Protein AF-X1UX99-F1 (afdb_monomer)

Mean predicted aligned error: 5.6 Å

Foldseek 3Di:
DVVVVVVVCVVCVPDCCLLPVVVVVLVVVCVVVVPDPVRSVVVVVVCCVVCVPVVVVSVVVVVVVVVVD

Sequence (69 aa):
IISSIIQKQKQNPKYDYMTNEQIEIDKHIYEMYNLNKEDIEEVENWYFRRYPKLAKVIEEKIKEKNKGE

Organism: NCBI:txid412755

Structure (mmCIF, N/CA/C/O backbone):
data_AF-X1UX99-F1
#
_entry.id   AF-X1UX99-F1
#
loop_
_atom_site.group_PDB
_atom_site.id
_atom_site.type_symbol
_atom_site.label_atom_id
_atom_site.label_alt_id
_atom_site.label_comp_id
_atom_site.label_asym_id
_atom_site.label_entit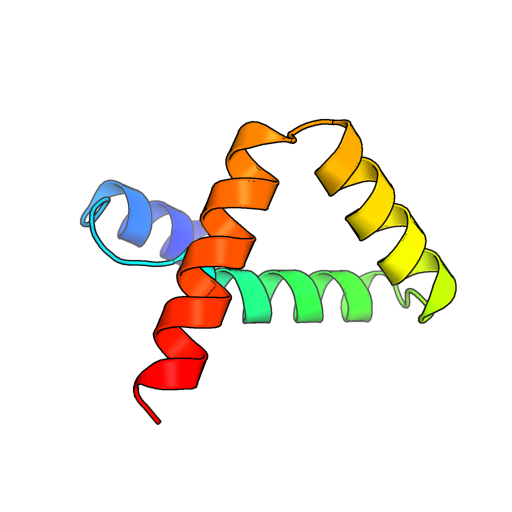y_id
_atom_site.label_seq_id
_atom_site.pdbx_PDB_ins_code
_atom_site.Cartn_x
_atom_site.Cartn_y
_atom_site.Cartn_z
_atom_site.occupancy
_atom_site.B_iso_or_equiv
_atom_site.auth_seq_id
_atom_site.auth_comp_id
_atom_site.auth_asym_id
_atom_site.auth_atom_id
_atom_site.pdbx_PDB_model_num
ATOM 1 N N . ILE A 1 1 ? 4.201 -16.163 3.638 1.00 71.50 1 ILE A N 1
ATOM 2 C CA . ILE A 1 1 ? 4.140 -14.823 4.277 1.00 71.50 1 ILE A CA 1
ATOM 3 C C . ILE A 1 1 ? 2.755 -14.205 4.089 1.00 71.50 1 ILE A C 1
ATOM 5 O O . ILE A 1 1 ? 2.049 -14.066 5.079 1.00 71.50 1 ILE A O 1
ATOM 9 N N . ILE A 1 2 ? 2.303 -13.986 2.848 1.00 73.69 2 ILE A N 1
ATOM 10 C CA . ILE A 1 2 ? 0.965 -13.434 2.543 1.00 73.69 2 ILE A CA 1
ATOM 11 C C . ILE A 1 2 ? -0.169 -14.207 3.236 1.00 73.69 2 ILE A C 1
ATOM 13 O O . ILE A 1 2 ? -0.993 -13.611 3.921 1.00 73.69 2 ILE A O 1
ATOM 17 N N . SER A 1 3 ? -0.166 -15.543 3.170 1.00 81.44 3 SER A N 1
ATOM 18 C CA . SER A 1 3 ? -1.193 -16.359 3.841 1.00 81.44 3 SER A CA 1
ATOM 19 C C . SER A 1 3 ? -1.251 -16.147 5.360 1.00 81.44 3 SER A C 1
ATOM 21 O O . SER A 1 3 ? -2.325 -16.241 5.940 1.00 81.44 3 SER A O 1
ATOM 23 N N . SER A 1 4 ? -0.124 -15.827 6.007 1.00 83.75 4 SER A N 1
ATOM 24 C CA . SER A 1 4 ? -0.063 -15.522 7.446 1.00 83.75 4 SER A CA 1
ATOM 25 C C . SER A 1 4 ? -0.639 -14.136 7.749 1.00 83.75 4 SER A C 1
ATOM 27 O O . SER A 1 4 ? -1.418 -13.984 8.686 1.00 83.75 4 SER A O 1
ATOM 29 N N . ILE A 1 5 ? -0.347 -13.141 6.906 1.00 81.38 5 ILE A N 1
ATOM 30 C CA . ILE A 1 5 ? -0.907 -11.786 7.022 1.00 81.38 5 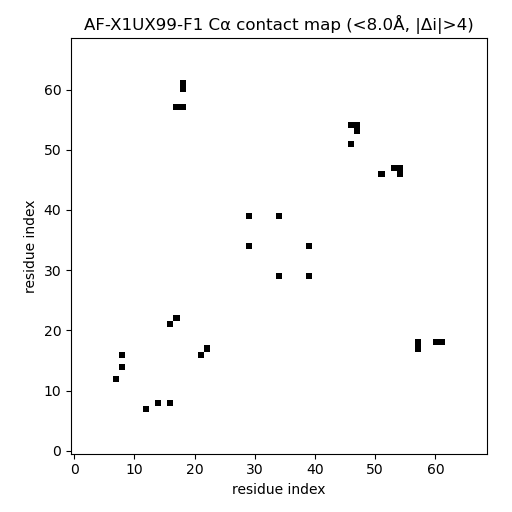ILE A CA 1
ATOM 31 C C . ILE A 1 5 ? -2.429 -11.815 6.833 1.00 81.38 5 ILE A C 1
ATOM 33 O O . ILE A 1 5 ? -3.157 -11.237 7.635 1.00 81.38 5 ILE A O 1
ATOM 37 N N . ILE A 1 6 ? -2.930 -12.584 5.861 1.00 83.69 6 ILE A N 1
ATOM 38 C CA . ILE A 1 6 ? -4.374 -12.774 5.651 1.00 83.69 6 ILE A CA 1
ATOM 39 C C . ILE A 1 6 ? -5.039 -13.409 6.883 1.00 83.69 6 ILE A C 1
ATOM 41 O O . ILE A 1 6 ? -6.139 -13.012 7.266 1.00 83.69 6 ILE A O 1
ATOM 45 N N . GLN A 1 7 ? -4.393 -14.386 7.527 1.00 89.75 7 GLN A N 1
ATOM 46 C CA . GLN A 1 7 ? -4.926 -14.979 8.760 1.00 89.75 7 GLN A CA 1
ATOM 47 C C . GLN A 1 7 ? -4.956 -13.967 9.910 1.00 89.75 7 GLN A C 1
ATOM 49 O O . GLN A 1 7 ? -5.963 -13.878 10.610 1.00 89.75 7 GLN A O 1
ATOM 54 N N . LYS A 1 8 ? -3.908 -13.149 10.063 1.00 87.25 8 LYS A N 1
ATOM 55 C CA . LYS A 1 8 ? -3.871 -12.074 11.064 1.00 87.25 8 LYS A CA 1
ATOM 56 C C . LYS A 1 8 ? -4.975 -11.040 10.836 1.00 87.25 8 LYS A C 1
ATOM 58 O O . LYS A 1 8 ? -5.682 -10.714 11.781 1.00 87.25 8 LYS A O 1
ATOM 63 N N . GLN A 1 9 ? -5.200 -10.614 9.592 1.00 85.69 9 GLN A N 1
ATOM 64 C CA . GLN A 1 9 ? -6.281 -9.683 9.243 1.00 85.69 9 GLN A CA 1
ATOM 65 C C . GLN A 1 9 ? -7.665 -10.224 9.619 1.00 85.69 9 GLN A C 1
ATOM 67 O O . GLN A 1 9 ? -8.506 -9.482 10.120 1.00 85.69 9 GLN A O 1
ATOM 72 N N . LYS A 1 10 ? -7.901 -11.529 9.425 1.00 88.12 10 LYS A N 1
ATOM 73 C CA . LYS A 1 10 ? -9.157 -12.180 9.831 1.00 88.12 10 LYS A CA 1
ATOM 74 C C . LYS A 1 10 ? -9.327 -12.236 11.349 1.00 88.12 10 LYS A C 1
ATOM 76 O O . LYS A 1 10 ? -10.446 -12.103 11.833 1.00 88.12 10 LYS A O 1
ATOM 81 N N . GLN A 1 11 ? -8.240 -12.450 12.089 1.00 91.38 11 GLN A N 1
ATOM 82 C CA . GLN A 1 11 ? -8.259 -12.549 13.551 1.00 91.38 11 GLN A CA 1
ATOM 83 C C . GLN A 1 11 ? -8.325 -11.178 14.236 1.00 91.38 11 GLN A C 1
ATOM 85 O O . GLN A 1 11 ? -8.968 -11.048 15.275 1.00 91.38 11 GLN A O 1
ATOM 90 N N . ASN A 1 12 ? -7.689 -10.155 13.662 1.00 90.31 12 ASN A N 1
ATOM 91 C CA . ASN A 1 12 ? -7.643 -8.806 14.216 1.00 90.31 12 ASN A CA 1
ATOM 92 C C . ASN A 1 12 ? -7.929 -7.729 13.153 1.00 90.31 12 ASN A C 1
ATOM 94 O O . ASN A 1 12 ? -7.044 -6.955 12.799 1.00 90.31 12 ASN A O 1
ATOM 98 N N . PRO A 1 13 ? -9.176 -7.605 12.673 1.00 83.44 13 PRO A N 1
ATOM 99 C CA . PRO A 1 13 ? -9.517 -6.681 11.589 1.00 83.44 13 PRO A CA 1
ATOM 100 C C . PRO A 1 13 ? -9.393 -5.195 11.960 1.00 83.44 13 PRO A C 1
ATOM 102 O O . PRO A 1 13 ? -9.464 -4.342 11.081 1.00 83.44 13 PRO A O 1
ATOM 105 N N . LYS A 1 14 ? -9.249 -4.865 13.252 1.00 85.19 14 LYS A N 1
ATOM 106 C CA . LYS A 1 14 ? -9.115 -3.479 13.731 1.00 85.19 14 LYS A CA 1
A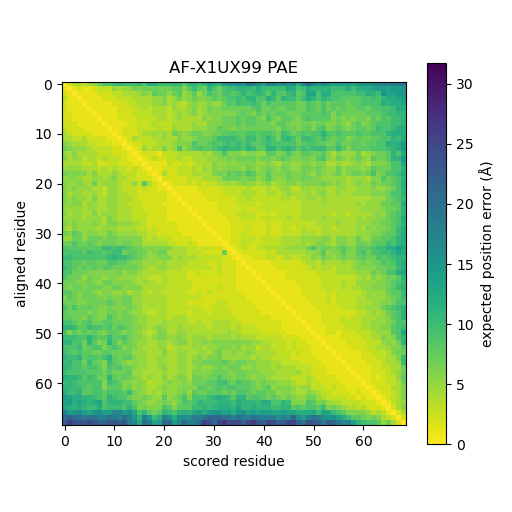TOM 107 C C . LYS A 1 14 ? -7.677 -2.964 13.687 1.00 85.19 14 LYS A C 1
ATOM 109 O O . LYS A 1 14 ? -7.476 -1.762 13.831 1.00 85.19 14 LYS A O 1
ATOM 114 N N . TYR A 1 15 ? -6.696 -3.850 13.537 1.00 83.62 15 TYR A N 1
ATOM 115 C CA . TYR A 1 15 ? -5.300 -3.449 13.441 1.00 83.62 15 TYR A CA 1
ATOM 116 C C . TYR A 1 15 ? -5.020 -2.760 12.101 1.00 83.62 15 TYR A C 1
ATOM 118 O O . TYR A 1 15 ? -5.578 -3.128 11.065 1.00 83.62 15 TYR A O 1
ATOM 126 N N . ASP A 1 16 ? -4.161 -1.741 12.121 1.00 80.75 16 ASP A N 1
ATOM 127 C CA . ASP A 1 16 ? -3.872 -0.937 10.940 1.00 80.75 16 ASP A CA 1
ATOM 128 C C . ASP A 1 16 ? -2.803 -1.580 10.051 1.00 80.75 16 ASP A C 1
ATOM 130 O O . ASP A 1 16 ? -1.654 -1.151 10.009 1.00 80.75 16 ASP A O 1
ATOM 134 N N . TYR A 1 17 ? -3.198 -2.622 9.322 1.00 82.75 17 TYR A N 1
ATOM 135 C CA . TYR A 1 17 ? -2.318 -3.293 8.361 1.00 82.75 17 TYR A CA 1
ATOM 136 C C . TYR A 1 17 ? -1.912 -2.388 7.192 1.00 82.75 17 TYR A C 1
ATOM 138 O O . TYR A 1 17 ? -0.864 -2.595 6.592 1.00 82.75 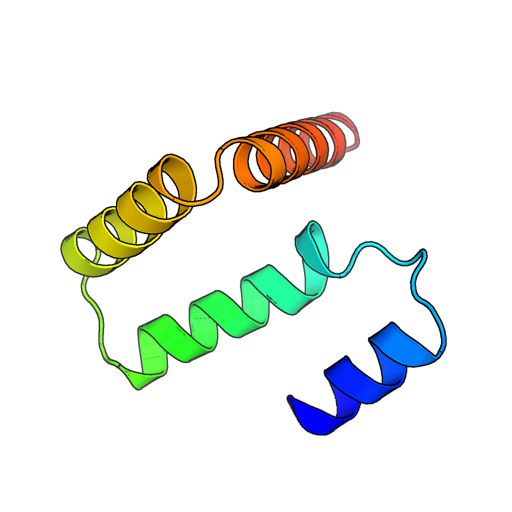17 TYR A O 1
ATOM 146 N N . MET A 1 18 ? -2.735 -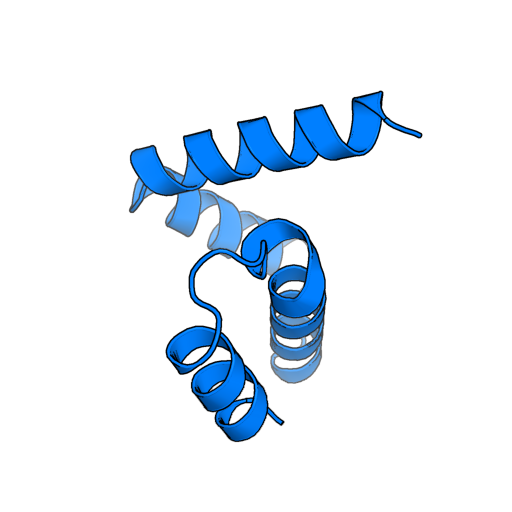1.385 6.867 1.00 80.94 18 MET A N 1
ATOM 147 C CA . MET A 1 18 ? -2.539 -0.527 5.693 1.00 80.94 18 MET A CA 1
ATOM 148 C C . MET A 1 18 ? -1.330 0.399 5.835 1.00 80.94 18 MET A C 1
ATOM 150 O O . MET A 1 18 ? -0.658 0.672 4.850 1.00 80.94 18 MET A O 1
ATOM 154 N N . THR A 1 19 ? -1.032 0.872 7.047 1.00 80.88 19 THR A N 1
ATOM 155 C CA . THR A 1 19 ? 0.126 1.750 7.301 1.00 80.88 19 THR A CA 1
ATOM 156 C C . THR A 1 19 ? 1.352 1.008 7.830 1.00 80.88 19 THR A C 1
ATOM 158 O O . THR A 1 19 ? 2.377 1.640 8.104 1.00 80.88 19 THR A O 1
ATOM 161 N N . ASN A 1 20 ? 1.250 -0.313 8.000 1.00 85.06 20 ASN A N 1
ATOM 162 C CA . ASN A 1 20 ? 2.320 -1.174 8.489 1.00 85.06 20 ASN A CA 1
ATOM 163 C C . ASN A 1 20 ? 2.664 -2.220 7.416 1.00 85.06 20 ASN A C 1
ATOM 165 O O . ASN A 1 20 ? 3.346 -1.894 6.448 1.00 85.06 20 ASN A O 1
ATOM 169 N N . GLU A 1 21 ? 2.166 -3.452 7.526 1.00 84.50 21 GLU A N 1
ATOM 170 C CA . GLU A 1 21 ? 2.583 -4.574 6.676 1.00 84.50 21 GLU A CA 1
ATOM 171 C C . GLU A 1 21 ? 2.245 -4.390 5.192 1.00 84.50 21 GLU A C 1
ATOM 173 O O . GLU A 1 21 ? 2.930 -4.963 4.348 1.00 84.50 21 GLU A O 1
ATOM 178 N N . GLN A 1 22 ? 1.220 -3.604 4.845 1.00 83.50 22 GLN A N 1
ATOM 179 C CA . GLN A 1 22 ? 0.874 -3.351 3.444 1.00 83.50 22 GLN A CA 1
ATOM 180 C C . GLN A 1 22 ? 1.997 -2.607 2.706 1.00 83.50 22 GLN A C 1
ATOM 182 O O . GLN A 1 22 ? 2.307 -2.972 1.580 1.00 83.50 22 GLN A O 1
ATOM 187 N N . ILE A 1 23 ? 2.675 -1.659 3.362 1.00 85.38 23 ILE A N 1
ATOM 188 C CA . ILE A 1 23 ? 3.803 -0.916 2.771 1.00 85.38 23 ILE A CA 1
ATOM 189 C C . ILE A 1 23 ? 4.960 -1.870 2.445 1.00 85.38 23 ILE A C 1
ATOM 191 O O . ILE A 1 23 ? 5.589 -1.777 1.391 1.00 85.38 23 ILE A O 1
ATOM 195 N N . GLU A 1 24 ? 5.235 -2.816 3.346 1.00 86.06 24 GLU A N 1
ATOM 196 C CA . GLU A 1 24 ? 6.281 -3.820 3.143 1.00 86.06 24 GLU A CA 1
ATOM 197 C C . GLU A 1 24 ? 5.927 -4.791 2.011 1.00 86.06 24 GLU A C 1
ATOM 199 O O . GLU A 1 24 ? 6.789 -5.131 1.198 1.00 86.06 24 GLU A O 1
ATOM 204 N N . ILE A 1 25 ? 4.656 -5.208 1.935 1.00 87.06 25 ILE A N 1
ATOM 205 C CA . ILE A 1 25 ? 4.148 -6.040 0.840 1.00 87.06 25 ILE A CA 1
ATOM 206 C C . ILE A 1 25 ? 4.305 -5.309 -0.492 1.00 87.06 25 ILE A C 1
ATOM 208 O O . ILE A 1 25 ? 4.860 -5.888 -1.423 1.00 87.06 25 ILE A O 1
ATOM 212 N N . ASP A 1 26 ? 3.855 -4.058 -0.582 1.00 86.81 26 ASP A N 1
ATOM 213 C CA . ASP A 1 26 ? 3.889 -3.282 -1.822 1.00 86.81 26 ASP A CA 1
ATOM 214 C C . ASP A 1 26 ? 5.335 -3.119 -2.307 1.00 86.81 26 ASP A C 1
ATOM 216 O O . ASP A 1 26 ? 5.637 -3.417 -3.463 1.00 86.81 26 ASP A O 1
ATOM 220 N N . LYS A 1 27 ? 6.267 -2.805 -1.395 1.00 88.12 27 LYS A N 1
ATOM 221 C CA . LYS A 1 27 ? 7.702 -2.751 -1.700 1.00 88.12 27 LYS A CA 1
ATOM 222 C C . LYS A 1 27 ? 8.233 -4.074 -2.259 1.00 88.12 27 LYS A C 1
ATOM 224 O O . LYS A 1 27 ? 8.916 -4.070 -3.279 1.00 88.12 27 LYS A O 1
ATOM 229 N N . HIS A 1 28 ? 7.916 -5.204 -1.624 1.00 89.06 28 HIS A N 1
ATOM 230 C CA . HIS A 1 28 ? 8.343 -6.518 -2.117 1.00 89.06 28 HIS A CA 1
ATOM 231 C C . HIS A 1 28 ? 7.763 -6.837 -3.495 1.00 89.06 28 HIS A C 1
ATOM 233 O O . HIS A 1 28 ? 8.448 -7.426 -4.324 1.00 89.06 28 HIS A O 1
ATOM 239 N N . ILE A 1 29 ? 6.514 -6.456 -3.759 1.00 87.94 29 ILE A N 1
ATOM 240 C CA . ILE A 1 29 ? 5.887 -6.655 -5.066 1.00 87.94 29 ILE A CA 1
ATOM 241 C C . ILE A 1 29 ? 6.602 -5.816 -6.127 1.00 87.94 29 ILE A C 1
ATOM 243 O O . ILE A 1 29 ? 6.980 -6.358 -7.165 1.00 87.94 29 ILE A O 1
ATOM 247 N N . TYR A 1 30 ? 6.857 -4.535 -5.862 1.00 91.19 30 TYR A N 1
ATOM 248 C CA . TYR A 1 30 ? 7.573 -3.664 -6.795 1.00 91.19 30 TYR A CA 1
ATOM 249 C C . TYR A 1 30 ? 8.981 -4.188 -7.104 1.00 91.19 30 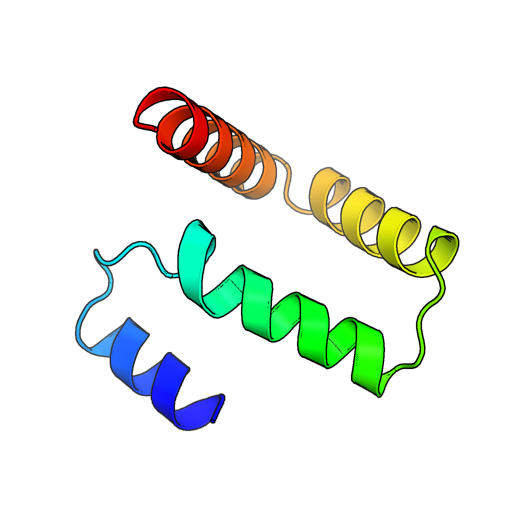TYR A C 1
ATOM 251 O O . TYR A 1 30 ? 9.376 -4.238 -8.269 1.00 91.19 30 TYR A O 1
ATOM 259 N N . GLU A 1 31 ? 9.699 -4.665 -6.084 1.00 90.06 31 GLU A N 1
ATOM 260 C CA . GLU A 1 31 ? 11.011 -5.302 -6.237 1.00 90.06 31 GLU A CA 1
ATOM 261 C C . GLU A 1 31 ? 10.929 -6.610 -7.043 1.00 90.06 31 GLU A C 1
ATOM 263 O O . GLU A 1 31 ? 11.732 -6.823 -7.950 1.00 90.06 31 GLU A O 1
ATOM 268 N N . MET A 1 32 ? 9.941 -7.472 -6.775 1.00 91.50 32 MET A N 1
ATOM 269 C CA . MET A 1 32 ? 9.757 -8.742 -7.492 1.00 91.50 32 MET A CA 1
ATOM 270 C C . MET A 1 32 ? 9.458 -8.553 -8.981 1.00 91.50 32 MET A C 1
ATOM 272 O O . MET A 1 32 ? 9.912 -9.355 -9.798 1.00 91.50 32 MET A O 1
ATOM 276 N N . TYR A 1 33 ? 8.694 -7.520 -9.335 1.00 91.00 33 TYR A N 1
ATOM 277 C CA . TYR A 1 33 ? 8.390 -7.188 -10.729 1.00 91.00 33 TYR A CA 1
ATOM 278 C C . TYR A 1 33 ? 9.426 -6.251 -11.362 1.00 91.00 33 TYR A C 1
ATOM 280 O O . TYR A 1 33 ? 9.284 -5.906 -12.532 1.00 91.00 33 TYR A O 1
ATOM 288 N N . ASN A 1 34 ? 10.479 -5.885 -10.619 1.00 92.38 34 ASN A N 1
ATOM 289 C CA . ASN A 1 34 ? 11.550 -4.989 -11.051 1.00 92.38 34 ASN A CA 1
ATOM 290 C C . ASN A 1 34 ? 11.005 -3.678 -11.652 1.00 92.38 34 ASN A C 1
ATOM 292 O O . ASN A 1 34 ? 11.503 -3.197 -12.674 1.00 92.38 34 ASN A O 1
ATOM 296 N N . LEU A 1 35 ? 9.955 -3.141 -11.024 1.00 92.19 35 LEU A N 1
ATOM 297 C CA . LEU A 1 35 ? 9.302 -1.910 -11.451 1.00 92.19 35 LEU A CA 1
ATOM 298 C C . LEU A 1 35 ? 10.234 -0.724 -11.211 1.00 92.19 35 LEU A C 1
ATOM 300 O O . LEU A 1 35 ? 10.851 -0.608 -10.148 1.00 92.19 35 LEU A O 1
ATOM 304 N N . ASN A 1 36 ? 10.336 0.158 -12.202 1.00 91.88 36 ASN A N 1
ATOM 305 C CA . ASN A 1 36 ? 11.028 1.429 -12.025 1.00 91.88 36 ASN A CA 1
ATOM 306 C C . ASN A 1 36 ? 10.113 2.433 -11.295 1.00 91.88 36 ASN A C 1
ATOM 308 O O . ASN A 1 36 ? 8.966 2.143 -10.950 1.00 91.88 36 ASN A O 1
ATOM 312 N N . LYS A 1 37 ? 10.636 3.628 -11.015 1.00 90.88 37 LYS A N 1
ATOM 313 C CA . LYS A 1 37 ? 9.886 4.645 -10.271 1.00 90.88 37 LYS A CA 1
ATOM 314 C C . LYS A 1 37 ? 8.638 5.094 -11.036 1.00 90.88 37 LYS A C 1
ATOM 316 O O . LYS A 1 37 ? 7.604 5.329 -10.417 1.00 90.88 37 LYS A O 1
ATOM 321 N N . GLU A 1 38 ? 8.744 5.201 -12.354 1.00 93.44 38 GLU A N 1
ATOM 322 C CA . GLU A 1 38 ? 7.661 5.605 -13.244 1.00 93.44 38 GLU A CA 1
ATOM 323 C C . GLU A 1 38 ? 6.523 4.568 -13.255 1.00 93.44 38 GLU A C 1
ATOM 325 O O . GLU A 1 38 ? 5.354 4.935 -13.153 1.00 93.44 38 GLU A O 1
ATOM 330 N N . ASP A 1 39 ? 6.860 3.278 -13.287 1.00 91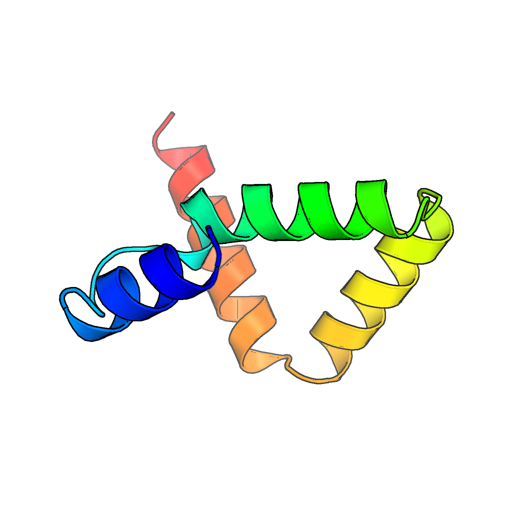.81 39 ASP A N 1
ATOM 331 C CA . ASP A 1 39 ? 5.912 2.163 -13.239 1.00 91.81 39 ASP A CA 1
ATOM 332 C C . ASP A 1 39 ? 5.168 2.131 -11.894 1.00 91.81 39 ASP A C 1
ATOM 334 O O . ASP A 1 39 ? 3.952 1.939 -11.844 1.00 91.81 39 ASP A O 1
ATOM 338 N N . ILE A 1 40 ? 5.894 2.343 -10.789 1.00 91.88 40 ILE A N 1
ATOM 339 C CA . ILE A 1 40 ? 5.307 2.424 -9.444 1.00 91.88 40 ILE A CA 1
ATOM 340 C C . ILE A 1 40 ? 4.324 3.596 -9.374 1.00 91.88 40 ILE A C 1
ATOM 342 O O . ILE A 1 40 ? 3.189 3.424 -8.928 1.00 91.88 40 ILE A O 1
ATOM 346 N N . GLU A 1 41 ? 4.728 4.770 -9.860 1.00 92.94 41 GLU A N 1
ATOM 347 C CA . GLU A 1 41 ? 3.875 5.957 -9.890 1.00 92.94 41 GLU A CA 1
ATOM 348 C C . GLU A 1 41 ? 2.619 5.733 -10.747 1.00 92.94 41 GLU A C 1
ATOM 350 O O . GLU A 1 41 ? 1.525 6.147 -10.360 1.00 92.94 41 GLU A O 1
ATOM 355 N N . GLU A 1 42 ? 2.721 5.043 -11.886 1.00 93.56 42 GLU A N 1
ATOM 356 C CA . GLU A 1 42 ? 1.556 4.698 -12.704 1.00 93.56 42 GLU A CA 1
ATOM 357 C C . GLU A 1 42 ? 0.586 3.765 -11.963 1.00 93.56 42 GLU A C 1
ATOM 359 O O . GLU A 1 42 ? -0.631 3.996 -11.983 1.00 93.56 42 GLU A O 1
ATOM 364 N N . VAL A 1 43 ? 1.104 2.742 -11.278 1.00 91.06 43 VAL A N 1
ATOM 365 C CA . VAL A 1 43 ? 0.301 1.795 -10.490 1.00 91.06 43 VAL A CA 1
ATOM 366 C C . VAL A 1 43 ? -0.420 2.506 -9.346 1.00 91.06 43 VAL A C 1
ATOM 368 O O . VAL A 1 43 ? -1.631 2.324 -9.176 1.00 91.06 43 VAL A O 1
ATOM 371 N N . GLU A 1 44 ? 0.283 3.356 -8.599 1.00 89.62 44 GLU A N 1
ATOM 372 C CA . GLU A 1 44 ? -0.309 4.151 -7.525 1.00 89.62 44 GLU A CA 1
ATOM 373 C C . GLU A 1 44 ? -1.368 5.108 -8.086 1.00 89.62 44 GLU A C 1
ATOM 375 O O . GLU A 1 44 ? -2.518 5.095 -7.644 1.00 89.62 44 GLU A O 1
ATOM 380 N N . ASN A 1 45 ? -1.058 5.853 -9.147 1.00 92.38 45 ASN A N 1
ATOM 381 C CA . ASN A 1 45 ? -2.014 6.752 -9.795 1.00 92.38 45 ASN A CA 1
ATOM 382 C C . ASN A 1 45 ? -3.257 6.017 -10.321 1.00 92.38 45 ASN A C 1
ATOM 384 O O . ASN A 1 45 ? -4.383 6.525 -10.232 1.00 92.38 45 ASN A O 1
ATOM 388 N N . TRP A 1 46 ? -3.100 4.814 -10.877 1.00 93.62 46 TRP A N 1
ATOM 389 C CA . TRP A 1 46 ? -4.227 3.970 -11.265 1.00 93.62 46 TRP A CA 1
ATOM 390 C C . TRP A 1 46 ? -5.065 3.560 -10.050 1.00 93.62 46 TRP A C 1
ATOM 392 O O . TRP A 1 46 ? -6.293 3.694 -10.091 1.00 93.62 46 TRP A O 1
ATOM 402 N N . TYR A 1 47 ? -4.428 3.134 -8.959 1.00 88.56 47 TYR A N 1
ATOM 403 C CA . TYR A 1 47 ? -5.102 2.749 -7.721 1.00 88.56 47 TYR A CA 1
ATOM 404 C C . TYR A 1 47 ? -5.899 3.914 -7.116 1.00 88.56 47 TYR A C 1
ATOM 406 O O . TYR A 1 47 ? -7.084 3.753 -6.806 1.00 88.56 47 TYR A O 1
ATOM 414 N N . PHE A 1 48 ? -5.305 5.107 -7.040 1.00 89.38 48 PHE A N 1
ATOM 415 C CA . PHE A 1 48 ? -5.952 6.324 -6.543 1.00 89.38 48 PHE A CA 1
ATOM 416 C C . PHE A 1 48 ? -7.182 6.714 -7.371 1.00 89.38 48 PHE A C 1
ATOM 418 O O . PHE A 1 48 ? -8.232 7.045 -6.813 1.00 89.38 48 PHE A O 1
ATOM 425 N N . ARG A 1 49 ? -7.096 6.616 -8.705 1.00 92.31 49 ARG A N 1
ATOM 426 C CA . ARG A 1 49 ? -8.243 6.871 -9.594 1.00 92.31 49 ARG A CA 1
ATOM 427 C C . ARG A 1 49 ? -9.332 5.812 -9.461 1.00 92.31 49 ARG A C 1
ATOM 429 O O . ARG A 1 49 ? -10.516 6.139 -9.521 1.00 92.31 49 ARG A O 1
ATOM 436 N N . ARG A 1 50 ? -8.947 4.542 -9.322 1.00 93.88 50 ARG A N 1
ATOM 437 C CA . ARG A 1 50 ? -9.882 3.411 -9.280 1.00 93.88 50 ARG A CA 1
ATOM 438 C C . ARG A 1 50 ? -10.613 3.317 -7.943 1.00 93.88 50 ARG A C 1
ATOM 440 O O . ARG A 1 50 ? -11.798 2.983 -7.931 1.00 93.88 50 ARG A O 1
ATOM 447 N N . TYR A 1 51 ? -9.934 3.632 -6.841 1.00 91.06 51 TYR A N 1
ATOM 448 C CA . TYR A 1 51 ? -10.449 3.489 -5.479 1.00 91.06 51 TYR A CA 1
ATOM 449 C C . TYR A 1 51 ? -10.289 4.776 -4.650 1.00 91.06 51 TYR A C 1
ATOM 451 O O . TYR A 1 51 ? -9.670 4.756 -3.584 1.00 91.06 51 TYR A O 1
ATOM 459 N N . PRO A 1 52 ? -10.921 5.894 -5.055 1.00 90.12 52 PRO A N 1
ATOM 460 C CA . PRO A 1 52 ? -10.697 7.208 -4.442 1.00 90.12 52 PRO A CA 1
ATOM 461 C C . PRO A 1 52 ? -11.052 7.261 -2.948 1.00 90.12 52 PRO A C 1
ATOM 463 O O . PRO A 1 52 ? -10.414 7.971 -2.175 1.00 90.12 52 PRO A O 1
ATOM 466 N N . LYS A 1 53 ? -12.054 6.485 -2.507 1.00 88.88 53 LYS A N 1
ATOM 467 C CA . LYS A 1 53 ? -12.437 6.407 -1.087 1.00 88.88 53 LYS A CA 1
ATOM 468 C C . LYS A 1 53 ? -11.363 5.736 -0.229 1.00 88.88 53 LYS A C 1
ATOM 470 O O . LYS A 1 53 ? -11.118 6.194 0.880 1.00 88.88 53 LYS A O 1
ATOM 475 N N . LEU A 1 54 ? -10.746 4.663 -0.729 1.00 84.06 54 LEU A N 1
ATOM 476 C CA . LEU A 1 54 ? -9.684 3.955 -0.009 1.00 84.06 54 LEU A CA 1
ATOM 477 C C . LEU A 1 54 ? -8.408 4.791 0.005 1.00 84.06 54 LEU A C 1
ATOM 479 O O . LEU A 1 54 ? -7.807 4.947 1.061 1.00 84.06 54 LEU A O 1
ATOM 483 N N . ALA A 1 55 ? -8.055 5.380 -1.137 1.00 86.75 55 ALA A N 1
ATOM 484 C CA . ALA A 1 55 ? -6.929 6.299 -1.262 1.00 86.75 55 ALA A CA 1
ATOM 485 C C . ALA A 1 55 ? -6.998 7.438 -0.235 1.00 86.75 55 ALA A C 1
ATOM 487 O O . ALA A 1 55 ? -6.037 7.675 0.492 1.00 86.75 55 ALA A O 1
ATOM 488 N N . LYS A 1 56 ? -8.166 8.079 -0.095 1.00 86.81 56 LYS A N 1
ATOM 489 C CA . LYS A 1 56 ? -8.364 9.147 0.891 1.00 86.81 56 LYS A CA 1
ATOM 490 C C . LYS A 1 56 ? -8.127 8.679 2.333 1.00 86.81 56 LYS A C 1
ATOM 492 O O . LYS A 1 56 ? -7.455 9.368 3.091 1.00 86.81 56 LYS A O 1
ATOM 497 N N . VAL A 1 57 ? -8.643 7.505 2.698 1.00 85.88 57 VAL A N 1
ATOM 498 C CA . VAL A 1 57 ? -8.450 6.933 4.043 1.00 85.88 57 VAL A CA 1
ATOM 499 C C . VAL A 1 57 ? -6.979 6.596 4.299 1.00 85.88 57 VAL A C 1
ATOM 501 O O . VAL A 1 57 ? -6.481 6.826 5.397 1.00 85.88 57 VAL A O 1
ATOM 504 N N . ILE A 1 58 ? -6.275 6.066 3.297 1.00 82.56 58 ILE A N 1
ATOM 505 C CA . ILE A 1 58 ? -4.843 5.757 3.393 1.00 82.56 58 ILE A CA 1
ATOM 506 C C . ILE A 1 58 ? -4.034 7.044 3.586 1.00 82.56 58 ILE A C 1
ATOM 508 O O . ILE A 1 58 ? -3.218 7.114 4.501 1.00 82.56 58 ILE A O 1
ATOM 512 N N . GLU A 1 59 ? -4.303 8.087 2.796 1.00 84.12 59 GLU A N 1
ATOM 513 C CA . GLU A 1 59 ? -3.654 9.390 2.963 1.00 84.12 59 GLU A CA 1
ATOM 514 C C . GLU A 1 59 ? -3.866 9.988 4.357 1.00 84.12 59 GLU A C 1
ATOM 516 O O . GLU A 1 59 ? -2.928 10.524 4.947 1.00 84.12 59 GLU A O 1
ATOM 521 N N . GLU A 1 60 ? -5.096 9.943 4.872 1.00 85.00 60 GLU A N 1
ATOM 522 C CA . GLU A 1 60 ? -5.430 10.462 6.201 1.00 85.00 60 GLU A CA 1
ATOM 523 C C . GLU A 1 60 ? -4.650 9.713 7.287 1.00 85.00 60 GLU A C 1
ATOM 525 O O . GLU A 1 60 ? -3.990 10.345 8.111 1.00 85.00 60 GLU A O 1
ATOM 530 N N . LYS A 1 61 ? -4.612 8.379 7.219 1.00 81.88 61 LYS A N 1
ATOM 531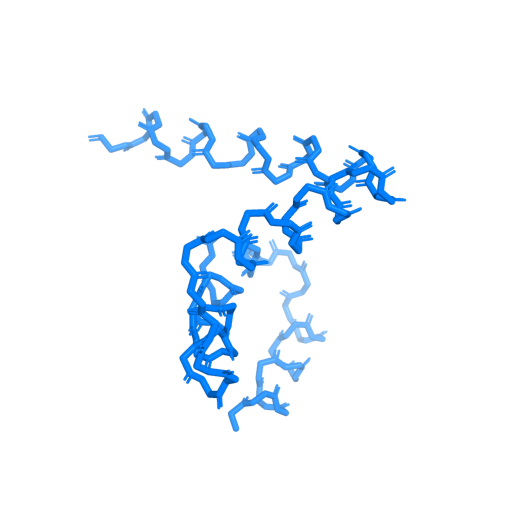 C CA . LYS A 1 61 ? -3.863 7.547 8.168 1.00 81.88 61 LYS A CA 1
ATOM 532 C C . LYS A 1 61 ? -2.350 7.765 8.109 1.00 81.88 61 LYS A C 1
ATOM 534 O O . LYS A 1 61 ? -1.699 7.811 9.150 1.00 81.88 61 LYS A O 1
ATOM 539 N N . ILE A 1 62 ? -1.779 7.933 6.915 1.00 80.44 62 ILE A N 1
ATOM 540 C CA . ILE A 1 62 ? -0.351 8.254 6.759 1.00 80.44 62 ILE A CA 1
ATOM 541 C C . ILE A 1 62 ? -0.048 9.631 7.369 1.00 80.44 62 ILE A C 1
ATOM 543 O O . ILE A 1 62 ? 0.933 9.786 8.096 1.00 80.44 62 ILE A O 1
ATOM 547 N N . LYS A 1 63 ? -0.910 10.631 7.135 1.00 81.38 63 LYS A N 1
ATOM 548 C CA . LYS A 1 63 ? -0.773 11.972 7.733 1.00 81.38 63 LYS A CA 1
ATOM 549 C C . LYS A 1 63 ? -0.878 11.939 9.259 1.00 81.38 63 LYS A C 1
ATOM 551 O O . LYS A 1 63 ? -0.177 12.698 9.922 1.00 81.38 63 LYS A O 1
ATOM 556 N N . GLU A 1 64 ? -1.744 11.096 9.816 1.00 80.50 64 GLU A N 1
ATOM 557 C CA . GLU A 1 64 ? -1.872 10.901 11.264 1.00 80.50 64 GLU A CA 1
ATOM 558 C C . GLU A 1 64 ? -0.631 10.236 11.868 1.00 80.50 64 GLU A C 1
ATOM 560 O O . GLU A 1 64 ? -0.131 10.715 12.885 1.00 80.50 64 GLU A O 1
ATOM 565 N N . LYS A 1 65 ? -0.083 9.203 11.215 1.00 73.06 65 LYS A N 1
ATOM 566 C CA . LYS A 1 65 ? 1.154 8.531 11.642 1.00 73.06 65 LYS A CA 1
ATOM 567 C C . LYS A 1 65 ? 2.343 9.500 11.678 1.00 73.06 65 LYS A C 1
ATOM 569 O O . LYS A 1 65 ? 3.021 9.581 12.694 1.00 73.06 65 LYS A O 1
ATOM 574 N N . ASN A 1 66 ? 2.505 10.322 10.640 1.00 70.81 66 ASN A N 1
ATOM 575 C CA . ASN A 1 66 ? 3.589 11.311 10.545 1.00 70.81 66 ASN A CA 1
ATOM 576 C C . ASN A 1 66 ? 3.443 12.510 11.506 1.00 70.81 66 ASN A C 1
ATOM 578 O O . ASN A 1 66 ? 4.372 13.298 11.640 1.00 70.81 66 ASN A O 1
ATOM 582 N N . LYS A 1 67 ? 2.271 12.709 12.130 1.00 69.56 67 LYS A N 1
ATOM 583 C CA . LYS A 1 67 ? 2.049 13.750 13.155 1.00 69.56 67 LYS A CA 1
ATOM 584 C C . LYS A 1 67 ? 2.353 13.274 14.577 1.00 69.56 67 LYS A C 1
ATOM 586 O O . LYS A 1 67 ? 2.399 14.107 15.479 1.00 69.56 67 LYS A O 1
ATOM 591 N N . GLY A 1 68 ? 2.445 11.960 14.784 1.00 61.16 68 GLY A N 1
ATOM 592 C CA . GLY A 1 68 ? 2.693 11.340 16.086 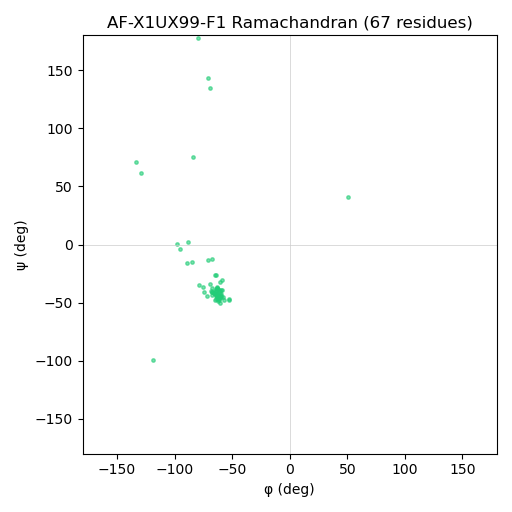1.00 61.16 68 GLY A CA 1
ATOM 593 C C . GLY A 1 68 ? 4.162 11.005 16.365 1.00 61.16 68 GLY A C 1
ATOM 594 O O . GLY A 1 68 ? 4.447 10.533 17.464 1.00 61.16 68 GLY A O 1
ATOM 595 N N . GLU A 1 69 ? 5.054 11.230 15.397 1.00 51.81 69 GLU A N 1
ATOM 596 C CA . GLU A 1 69 ? 6.522 11.145 15.511 1.00 51.81 69 GLU A CA 1
ATOM 597 C C . GLU A 1 69 ? 7.134 12.532 15.757 1.00 51.81 69 GLU A C 1
ATOM 599 O O . GLU A 1 69 ? 8.101 12.607 16.550 1.00 51.81 69 GLU A O 1
#

Radius of gyration: 13.44 Å; Cα contacts (8 Å, |Δi|>4): 16; chains: 1; bounding box: 24×30×29 Å

Solvent-accessible surface area (backbone atoms only — not comparable to full-atom values): 4075 Å² total; per-residue (Å²): 109,68,72,56,52,55,50,47,44,73,75,43,72,86,59,71,48,73,84,46,62,44,55,57,49,52,52,52,50,40,59,74,69,65,52,53,72,67,56,50,51,51,53,50,54,49,48,40,70,75,38,51,73,58,42,51,54,52,53,50,51,53,56,52,56,70,70,76,113

Secondary structure (DSSP, 8-state):
-HHHHHHHHHH-TTS-GGGTHHHHHHHHHHHHTT--HHHHHHHHHHHHHH-HHHHHHHHHHHHHHTT--

Nearest PDB structures (foldseek):
  6pby-assembly1_A  TM=4.357E-01  e=8.122E+00  Rattus norvegicus

pLDDT: mean 85.37, std 7.55, range [51.81, 93.88]